Protein AF-A0A016X2G6-F1 (afdb_monomer_lite)

pLDDT: mean 73.59, std 18.91, range [35.34, 98.0]

Structure (mmCIF, N/CA/C/O backbone):
data_AF-A0A016X2G6-F1
#
_entry.id   AF-A0A016X2G6-F1
#
loop_
_atom_site.group_PDB
_atom_site.id
_atom_site.type_symbol
_atom_site.label_atom_id
_atom_site.label_alt_id
_atom_site.label_comp_id
_atom_site.label_asym_id
_atom_site.label_entity_id
_atom_site.label_seq_id
_atom_site.pdbx_PDB_ins_code
_atom_site.Cartn_x
_atom_site.Cartn_y
_atom_site.Cartn_z
_atom_site.occupancy
_atom_site.B_iso_or_equiv
_atom_site.auth_seq_id
_atom_site.auth_comp_id
_atom_site.auth_asym_id
_atom_site.auth_atom_id
_atom_site.pdbx_PDB_model_num
ATOM 1 N N . MET A 1 1 ? 59.611 -23.840 32.048 1.00 39.50 1 MET A N 1
ATOM 2 C CA . MET A 1 1 ? 58.501 -23.460 31.150 1.00 39.50 1 MET A CA 1
ATOM 3 C C . MET A 1 1 ? 57.267 -24.245 31.576 1.00 39.50 1 MET A C 1
ATOM 5 O O . MET A 1 1 ? 57.268 -25.447 31.346 1.00 39.50 1 MET A O 1
ATOM 9 N N . PRO A 1 2 ? 56.287 -23.649 32.279 1.00 44.50 2 PRO A N 1
ATOM 10 C CA . PRO A 1 2 ? 55.074 -24.360 32.654 1.00 44.50 2 PRO A CA 1
ATOM 11 C C . PRO A 1 2 ? 53.995 -24.217 31.573 1.00 44.50 2 PRO A C 1
ATOM 13 O O . PRO A 1 2 ? 53.819 -23.167 30.957 1.00 44.50 2 PRO A O 1
ATOM 16 N N . THR A 1 3 ? 53.320 -25.332 31.345 1.00 51.03 3 THR A N 1
ATOM 17 C CA . THR A 1 3 ? 52.323 -25.631 30.321 1.00 51.03 3 THR A CA 1
ATOM 18 C C . THR A 1 3 ? 51.038 -24.819 30.532 1.00 51.03 3 THR A C 1
ATOM 20 O O . THR A 1 3 ? 50.518 -24.759 31.644 1.00 51.03 3 THR A O 1
ATOM 23 N N . MET A 1 4 ? 50.514 -24.191 29.472 1.00 48.69 4 MET A N 1
ATOM 24 C CA . MET A 1 4 ? 49.258 -23.427 29.507 1.00 48.69 4 MET A CA 1
ATOM 25 C C . MET A 1 4 ? 48.053 -24.355 29.703 1.00 48.69 4 MET A C 1
ATOM 27 O O . MET A 1 4 ? 47.483 -24.867 28.744 1.00 48.69 4 MET A O 1
ATOM 31 N N . SER A 1 5 ? 47.640 -24.555 30.950 1.00 52.81 5 SER A N 1
ATOM 32 C CA . SER A 1 5 ? 46.427 -25.292 31.307 1.00 52.81 5 SER A CA 1
ATOM 33 C C . SER A 1 5 ? 45.430 -24.382 32.027 1.00 52.81 5 SER A C 1
ATOM 35 O O . SER A 1 5 ? 45.213 -24.562 33.220 1.00 52.81 5 SER A O 1
ATOM 37 N N . SER A 1 6 ? 44.844 -23.380 31.357 1.00 52.59 6 SER A N 1
ATOM 38 C CA . SER A 1 6 ? 43.763 -22.575 31.973 1.00 52.59 6 SER A CA 1
ATOM 39 C C . SER A 1 6 ? 43.135 -21.507 31.063 1.00 52.59 6 SER A C 1
ATOM 41 O O . SER A 1 6 ? 42.978 -20.366 31.480 1.00 52.59 6 SER A O 1
ATOM 43 N N . ILE A 1 7 ? 42.701 -21.826 29.837 1.00 55.97 7 ILE A N 1
ATOM 44 C CA . ILE A 1 7 ? 41.837 -20.889 29.081 1.00 55.97 7 ILE A CA 1
ATOM 45 C C . ILE A 1 7 ? 40.689 -21.630 28.397 1.00 55.97 7 ILE A C 1
ATOM 47 O O . ILE A 1 7 ? 40.568 -21.630 27.184 1.00 55.97 7 ILE A O 1
ATOM 51 N N . LEU A 1 8 ? 39.826 -22.269 29.184 1.00 54.19 8 LEU A N 1
ATOM 52 C CA . LEU A 1 8 ? 38.470 -22.628 28.751 1.00 54.19 8 LEU A CA 1
ATOM 53 C C . LEU A 1 8 ? 37.511 -22.530 29.948 1.00 54.19 8 LEU A C 1
ATOM 55 O O . LEU A 1 8 ? 36.797 -23.468 30.290 1.00 54.19 8 LEU A O 1
ATOM 59 N N . LYS A 1 9 ? 37.462 -21.364 30.605 1.00 51.44 9 LYS A N 1
ATOM 60 C CA . LYS A 1 9 ? 36.235 -20.987 31.317 1.00 51.44 9 LYS A CA 1
ATOM 61 C C . LYS A 1 9 ? 35.237 -20.543 30.255 1.00 51.44 9 LYS A C 1
ATOM 63 O O . LYS A 1 9 ? 35.165 -19.371 29.906 1.00 51.44 9 LYS A O 1
ATOM 68 N N . SER A 1 10 ? 34.509 -21.515 29.709 1.00 54.94 10 SER A N 1
ATOM 69 C CA . SER A 1 10 ? 33.263 -21.268 28.994 1.00 54.94 10 SER A CA 1
ATOM 70 C C . SER A 1 10 ? 32.314 -20.585 29.978 1.00 54.94 10 SER A C 1
ATOM 72 O O . SER A 1 10 ? 31.681 -21.231 30.814 1.00 54.94 10 SER A O 1
ATOM 74 N N . VAL A 1 11 ? 32.297 -19.253 29.956 1.00 64.50 11 VAL A N 1
ATOM 75 C CA . VAL A 1 11 ? 31.310 -18.456 30.679 1.00 64.50 11 VAL A CA 1
ATOM 76 C C . VAL A 1 11 ? 29.997 -18.661 29.937 1.00 64.50 11 VAL A C 1
ATOM 78 O O . VAL A 1 11 ? 29.702 -17.995 28.949 1.00 64.50 11 VAL A O 1
ATOM 81 N N . ARG A 1 12 ? 29.235 -19.662 30.377 1.00 60.31 12 ARG A N 1
ATOM 82 C CA . ARG A 1 12 ? 27.874 -19.904 29.910 1.00 60.31 12 ARG A CA 1
ATOM 83 C C . ARG A 1 12 ? 27.009 -18.758 30.434 1.00 60.31 12 ARG A C 1
ATOM 85 O O . ARG A 1 12 ? 26.564 -18.787 31.576 1.00 60.31 12 ARG A O 1
ATOM 92 N N . VAL A 1 13 ? 26.814 -17.731 29.610 1.00 66.56 13 VAL A N 1
ATOM 93 C CA . VAL A 1 13 ? 25.843 -16.664 29.871 1.00 66.56 13 VAL A CA 1
ATOM 94 C C . VAL A 1 13 ? 24.458 -17.297 29.789 1.00 66.56 13 VAL A C 1
ATOM 96 O O . VAL A 1 13 ? 23.959 -17.590 28.706 1.00 66.56 13 VAL A O 1
ATOM 99 N N . HIS A 1 14 ? 23.863 -17.586 30.942 1.00 54.88 14 HIS A N 1
ATOM 100 C CA . HIS A 1 14 ? 22.490 -18.062 31.011 1.00 54.88 14 HIS A CA 1
ATOM 101 C C . HIS A 1 14 ? 21.576 -16.837 30.916 1.00 54.88 14 HIS A C 1
ATOM 103 O O . HIS A 1 14 ? 21.431 -16.093 31.884 1.00 54.88 14 HIS A O 1
ATOM 109 N N . MET A 1 15 ? 21.009 -16.580 29.734 1.00 57.00 15 MET A N 1
ATOM 110 C CA . MET A 1 15 ? 19.982 -15.549 29.583 1.00 57.00 15 MET A CA 1
ATOM 111 C C . MET A 1 15 ? 18.734 -16.010 30.333 1.00 57.00 15 MET A C 1
ATOM 113 O O . MET A 1 15 ? 18.070 -16.963 29.928 1.00 57.00 15 MET A O 1
ATOM 117 N N . HIS A 1 16 ? 18.438 -15.358 31.453 1.00 61.19 16 HIS A N 1
ATOM 118 C CA . HIS A 1 16 ? 17.186 -15.561 32.163 1.00 61.19 16 HIS A CA 1
ATOM 119 C C . HIS A 1 16 ? 16.091 -14.834 31.378 1.00 61.19 16 HIS A C 1
ATOM 121 O O . HIS A 1 16 ? 15.883 -13.636 31.551 1.00 61.19 16 HIS A O 1
ATOM 127 N N . PHE A 1 17 ? 15.429 -15.542 30.462 1.00 60.84 17 PHE A N 1
ATOM 128 C CA . PHE A 1 17 ? 14.211 -15.025 29.851 1.00 60.84 17 PHE A CA 1
ATOM 129 C C . PHE A 1 17 ? 13.115 -15.033 30.925 1.00 60.84 17 PHE A C 1
ATOM 131 O O . PHE A 1 17 ? 12.890 -16.081 31.537 1.00 60.84 17 PHE A O 1
ATOM 138 N N . PRO A 1 18 ? 12.483 -13.886 31.231 1.00 67.88 18 PRO A N 1
ATOM 139 C CA . PRO A 1 18 ? 11.323 -13.876 32.106 1.00 67.88 18 PRO A CA 1
ATOM 140 C C . PRO A 1 18 ? 10.231 -14.738 31.470 1.00 67.88 18 PRO A C 1
ATOM 142 O O . PRO A 1 18 ? 10.040 -14.714 30.253 1.00 67.88 18 PRO A O 1
ATOM 145 N N . GLU A 1 19 ? 9.542 -15.518 32.299 1.00 65.25 19 GLU A N 1
ATOM 146 C CA . GLU A 1 19 ? 8.385 -16.300 31.875 1.00 65.25 19 GLU A CA 1
ATOM 147 C C . GLU A 1 19 ? 7.400 -15.371 31.143 1.00 65.25 19 GLU A C 1
ATOM 149 O O . GLU A 1 19 ? 7.209 -14.237 31.602 1.00 65.25 19 GLU A O 1
ATOM 154 N N . PRO A 1 20 ? 6.825 -15.775 29.990 1.00 63.97 20 PRO A N 1
ATOM 155 C CA . PRO A 1 20 ? 5.927 -14.912 29.239 1.00 63.97 20 PRO A CA 1
ATOM 156 C C . PRO A 1 20 ? 4.771 -14.510 30.151 1.00 63.97 20 PRO A C 1
ATOM 158 O O . PRO A 1 20 ? 3.920 -15.324 30.510 1.00 63.97 20 PRO A O 1
ATOM 161 N N . GLN A 1 21 ? 4.781 -13.241 30.562 1.00 62.44 21 GLN A N 1
ATOM 162 C CA . GLN A 1 21 ? 3.698 -12.627 31.312 1.00 62.44 21 GLN A CA 1
ATOM 163 C C . GLN A 1 21 ? 2.427 -12.885 30.508 1.00 62.44 21 GLN A C 1
ATOM 165 O O . GLN A 1 21 ? 2.356 -12.508 29.336 1.00 62.44 21 GLN A O 1
ATOM 170 N N . LYS A 1 22 ? 1.451 -13.580 31.107 1.00 64.50 22 LYS A N 1
ATOM 171 C CA . LYS A 1 22 ? 0.126 -13.764 30.507 1.00 64.50 22 LYS A CA 1
ATOM 172 C C . LYS A 1 22 ? -0.345 -12.374 30.087 1.00 64.50 22 LYS A C 1
ATOM 174 O O . LYS A 1 22 ? -0.502 -11.521 30.959 1.00 64.50 22 LYS A O 1
ATOM 179 N N . GLN A 1 23 ? -0.465 -12.133 28.778 1.00 61.88 23 GLN A N 1
ATOM 180 C CA . GLN A 1 23 ? -0.890 -10.839 28.244 1.00 61.88 23 GLN A CA 1
ATOM 181 C C . GLN A 1 23 ? -2.103 -10.373 29.045 1.00 61.88 23 GLN A C 1
ATOM 183 O O . GLN A 1 23 ? -3.069 -11.126 29.200 1.00 61.88 23 GLN A O 1
ATOM 188 N N . CYS A 1 24 ? -2.028 -9.163 29.605 1.00 62.91 24 CYS A N 1
ATOM 189 C CA . CYS A 1 24 ? -3.169 -8.562 30.280 1.00 62.91 24 CYS A CA 1
ATOM 190 C C . CYS A 1 24 ? -4.370 -8.643 29.334 1.00 62.91 24 CYS A C 1
ATOM 192 O O . CYS A 1 24 ? -4.229 -8.386 28.139 1.00 62.91 24 CYS A O 1
ATOM 194 N N . SER A 1 25 ? -5.548 -8.985 29.855 1.00 62.50 25 SER A N 1
ATOM 195 C CA . SER A 1 25 ? -6.778 -9.164 29.068 1.00 62.50 25 SER A CA 1
ATOM 196 C C . SER A 1 25 ? -7.130 -7.961 28.183 1.00 62.50 25 SER A C 1
ATOM 198 O O . SER A 1 25 ? -7.868 -8.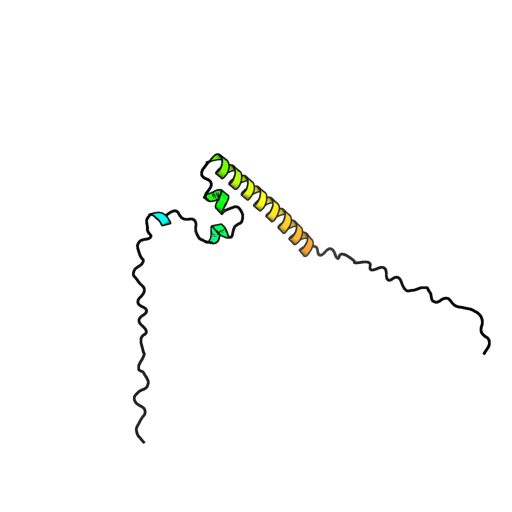108 27.214 1.00 62.50 25 SER A O 1
ATOM 200 N N . CYS A 1 26 ? -6.562 -6.792 28.485 1.00 63.06 26 CYS A N 1
ATOM 201 C CA . CYS A 1 26 ? -6.647 -5.567 27.697 1.00 63.06 26 CYS A CA 1
ATOM 202 C C . CYS A 1 26 ? -5.986 -5.665 26.308 1.00 63.06 26 CYS A C 1
ATOM 204 O O . CYS A 1 26 ? -6.424 -4.969 25.407 1.00 63.06 26 CYS A O 1
ATOM 206 N N . HIS A 1 27 ? -4.979 -6.526 26.125 1.00 64.38 27 HIS A N 1
ATOM 207 C CA . HIS A 1 27 ? -4.170 -6.630 24.900 1.00 64.38 27 HIS A CA 1
ATOM 208 C C . HIS A 1 27 ? -4.576 -7.798 23.981 1.00 64.38 27 HIS A C 1
ATOM 210 O O . HIS A 1 27 ? -3.953 -8.016 22.944 1.00 64.38 27 HIS A O 1
ATOM 216 N N . LEU A 1 28 ? -5.602 -8.576 24.351 1.00 64.88 28 LEU A N 1
ATOM 217 C CA . LEU A 1 28 ? -6.010 -9.782 23.612 1.00 64.88 28 LEU A CA 1
ATOM 218 C C . LEU A 1 28 ? -6.568 -9.490 22.213 1.00 64.88 28 LEU A C 1
ATOM 220 O O . LEU A 1 28 ? -6.507 -10.357 21.347 1.00 64.88 28 LEU A O 1
ATOM 224 N N . ASN A 1 29 ? -7.119 -8.293 22.004 1.00 68.12 29 ASN A N 1
ATOM 225 C CA . ASN A 1 29 ? -7.763 -7.896 20.750 1.00 68.12 29 ASN A CA 1
ATOM 226 C C . ASN A 1 29 ? -7.048 -6.735 20.054 1.00 68.12 29 ASN A C 1
ATOM 228 O O . ASN A 1 29 ? -7.594 -6.174 19.103 1.00 68.12 29 ASN A O 1
ATOM 232 N N . ASP A 1 30 ? -5.859 -6.359 20.528 1.00 76.94 30 ASP A N 1
ATOM 233 C CA . ASP A 1 30 ? -5.138 -5.264 19.902 1.00 76.94 30 ASP A CA 1
ATOM 234 C C . ASP A 1 30 ? -4.641 -5.692 18.521 1.00 76.94 30 ASP A C 1
ATOM 236 O O . ASP A 1 30 ? -4.069 -6.779 18.367 1.00 76.94 30 ASP A O 1
ATOM 240 N N . PRO A 1 31 ? -4.869 -4.859 17.493 1.00 79.94 31 PRO A N 1
ATOM 241 C CA . PRO A 1 31 ? -4.362 -5.150 16.173 1.00 79.94 31 PRO A CA 1
ATOM 242 C C . PRO A 1 31 ? -2.825 -5.188 16.207 1.00 79.94 31 PRO A C 1
ATOM 244 O O . PRO A 1 31 ? -2.190 -4.478 16.994 1.00 79.94 31 PRO A O 1
ATOM 247 N N . PRO A 1 32 ? -2.201 -6.032 15.370 1.00 84.25 32 PRO A N 1
ATOM 248 C CA . PRO A 1 32 ? -0.751 -6.152 15.345 1.00 84.25 32 PRO A CA 1
ATOM 249 C C . PRO A 1 32 ? -0.095 -4.813 14.959 1.00 84.25 32 PRO A C 1
ATOM 251 O O . PRO A 1 32 ? -0.681 -4.039 14.208 1.00 84.25 32 PRO A O 1
ATOM 254 N N . PRO A 1 33 ? 1.139 -4.531 15.410 1.00 82.31 33 PRO A N 1
ATOM 255 C CA . PRO A 1 33 ? 1.738 -3.193 15.329 1.00 82.31 33 PRO A CA 1
ATOM 256 C C . PRO A 1 33 ? 1.853 -2.632 13.901 1.00 82.31 33 PRO A C 1
ATOM 258 O O . PRO A 1 33 ? 1.786 -1.420 13.708 1.00 82.31 33 PRO A O 1
ATOM 261 N N . TRP A 1 34 ? 1.949 -3.502 12.892 1.00 84.69 34 TRP A N 1
ATOM 262 C CA . TRP A 1 34 ? 2.004 -3.113 11.481 1.00 84.69 34 TRP A CA 1
ATOM 263 C C . TRP A 1 34 ? 0.697 -2.496 10.960 1.00 84.69 34 TRP A C 1
ATOM 265 O O . TRP A 1 34 ? 0.699 -1.853 9.912 1.00 84.69 34 TRP A O 1
ATOM 275 N N . THR A 1 35 ? -0.438 -2.630 11.659 1.00 85.62 35 THR A N 1
ATOM 276 C CA . THR A 1 35 ? -1.699 -2.037 11.181 1.00 85.62 35 THR A CA 1
ATOM 277 C C . THR A 1 35 ? -1.647 -0.516 11.122 1.00 85.62 35 THR A C 1
ATOM 279 O O . THR A 1 35 ? -2.351 0.075 10.308 1.00 85.62 35 THR A O 1
ATOM 282 N N . GLY A 1 36 ? -0.799 0.112 11.945 1.00 83.50 36 GLY A N 1
ATOM 283 C CA . GLY A 1 36 ? -0.540 1.551 11.891 1.00 83.50 36 GLY A CA 1
ATOM 284 C C . GLY A 1 36 ? 0.293 1.992 10.685 1.00 83.50 36 GLY A C 1
ATOM 285 O O . GLY A 1 36 ? 0.224 3.155 10.299 1.00 83.50 36 GLY A O 1
ATOM 286 N N . GLU A 1 37 ? 1.047 1.080 10.071 1.00 89.56 37 GLU A N 1
ATOM 287 C CA . GLU A 1 37 ? 1.883 1.365 8.898 1.00 89.56 37 GLU A CA 1
ATOM 288 C C . GLU A 1 37 ? 1.040 1.450 7.621 1.00 89.56 37 GLU A C 1
ATOM 290 O O . GLU A 1 37 ? 1.371 2.184 6.689 1.00 89.56 37 GLU A O 1
ATOM 295 N N . ILE A 1 38 ? -0.088 0.734 7.588 1.00 89.88 38 ILE A N 1
ATOM 296 C CA . ILE A 1 38 ? -1.013 0.754 6.459 1.00 89.88 38 ILE A CA 1
ATOM 297 C C . ILE A 1 38 ? -2.004 1.901 6.647 1.00 89.88 38 ILE A C 1
ATOM 299 O O . ILE A 1 38 ? -2.936 1.838 7.453 1.00 89.88 38 ILE A O 1
ATOM 303 N N . HIS A 1 39 ? -1.812 2.959 5.860 1.00 91.00 39 HIS A N 1
ATOM 304 C CA . HIS A 1 39 ? -2.672 4.136 5.890 1.00 91.00 39 HIS A CA 1
ATOM 305 C C . HIS A 1 39 ? -4.146 3.752 5.672 1.00 91.00 39 HIS A C 1
ATOM 307 O O . HIS A 1 39 ? -4.486 3.094 4.693 1.00 91.00 39 HIS A O 1
ATOM 313 N N . GLY A 1 40 ? -5.019 4.154 6.598 1.00 85.69 40 GLY A N 1
ATOM 314 C CA . GLY A 1 40 ? -6.455 3.846 6.565 1.00 85.69 40 GLY A CA 1
ATOM 315 C C . GLY A 1 40 ? -6.857 2.493 7.175 1.00 85.69 40 GLY A C 1
ATOM 316 O O . GLY A 1 40 ? -8.011 2.338 7.577 1.00 85.69 40 GLY A O 1
ATOM 317 N N . LEU A 1 41 ? -5.932 1.539 7.358 1.00 90.44 41 LEU A N 1
ATOM 318 C CA . LEU A 1 41 ? -6.262 0.223 7.924 1.00 90.44 41 LEU A CA 1
ATOM 319 C C . LEU A 1 41 ? -6.660 0.309 9.401 1.00 90.44 41 LEU A C 1
ATOM 321 O O . LEU A 1 41 ? -7.645 -0.306 9.806 1.00 90.44 41 LEU A O 1
ATOM 325 N N . SER A 1 42 ? -5.960 1.118 10.199 1.00 87.88 42 SER A N 1
ATOM 326 C CA . SER A 1 42 ? -6.344 1.359 11.596 1.00 87.88 42 SER A CA 1
ATOM 327 C C . SER A 1 42 ? -7.765 1.911 11.716 1.00 87.88 42 SER A C 1
ATOM 329 O O . SER A 1 42 ? -8.510 1.493 12.596 1.00 87.88 42 SER A O 1
ATOM 331 N N . GLN A 1 43 ? -8.182 2.795 10.803 1.00 88.94 43 GLN A N 1
ATOM 332 C CA . GLN A 1 43 ? -9.542 3.344 10.791 1.00 88.94 43 GLN A CA 1
ATOM 333 C C . GLN A 1 43 ? -10.568 2.278 10.382 1.00 88.94 43 GLN A C 1
ATOM 335 O O . GLN A 1 43 ? -11.629 2.187 10.997 1.00 88.94 43 GLN A O 1
ATOM 340 N N . ALA A 1 44 ? -10.238 1.404 9.428 1.00 89.69 44 ALA A N 1
ATOM 341 C CA . ALA A 1 44 ? -11.082 0.269 9.051 1.00 89.69 44 ALA A CA 1
ATOM 342 C C . ALA A 1 44 ? -11.224 -0.791 10.163 1.00 89.69 44 ALA A C 1
ATOM 344 O O . ALA A 1 44 ? -12.247 -1.472 10.247 1.00 89.69 44 ALA A O 1
ATOM 345 N N . LEU A 1 45 ? -10.218 -0.953 11.025 1.00 87.81 45 LEU A N 1
ATOM 346 C CA . LEU A 1 45 ? -10.241 -1.939 12.109 1.00 87.81 45 LEU A CA 1
ATOM 347 C C . LEU A 1 45 ? -10.892 -1.402 13.388 1.00 87.81 45 LEU A C 1
ATOM 349 O O . LEU A 1 45 ? -11.704 -2.112 13.984 1.00 87.81 45 LEU A O 1
ATOM 353 N N . LEU A 1 46 ? -10.572 -0.163 13.771 1.00 87.44 46 LEU A N 1
ATOM 354 C CA . LEU A 1 46 ? -10.941 0.444 15.057 1.00 87.44 46 LEU A CA 1
ATOM 355 C C . LEU A 1 46 ? -12.218 1.300 15.003 1.00 87.44 46 LEU A C 1
ATOM 357 O O . LEU A 1 46 ? -12.614 1.865 16.017 1.00 87.44 46 LEU A O 1
ATOM 361 N N . SER A 1 47 ? -12.873 1.419 13.843 1.00 89.56 47 SER A N 1
ATOM 362 C CA . SER A 1 47 ? -14.156 2.128 13.742 1.00 89.56 47 SER A CA 1
ATOM 363 C C . SER A 1 47 ? -15.223 1.503 14.644 1.00 89.56 47 SER A C 1
ATOM 365 O O . SER A 1 47 ? -15.518 0.314 14.530 1.00 89.56 47 SER A O 1
ATOM 367 N N . GLU A 1 48 ? -15.853 2.327 15.482 1.00 87.88 48 GLU A N 1
ATOM 368 C CA . GLU A 1 48 ? -16.852 1.886 16.466 1.00 87.88 48 GLU A CA 1
ATOM 369 C C . GLU A 1 48 ? -18.180 1.461 15.829 1.00 87.88 48 GLU A C 1
A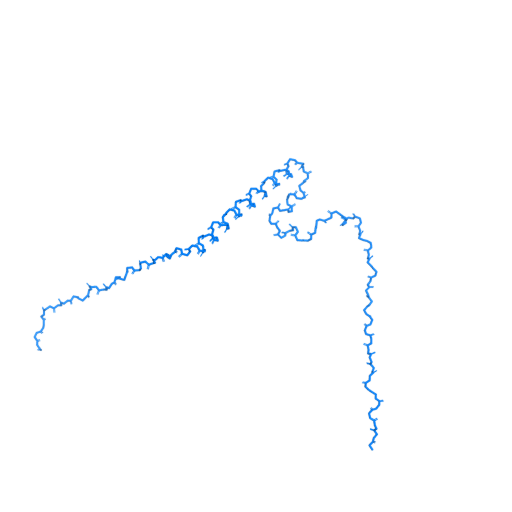TOM 371 O O . GLU A 1 48 ? -18.834 0.526 16.289 1.00 87.88 48 GLU A O 1
ATOM 376 N N . THR A 1 49 ? -18.591 2.138 14.752 1.00 93.44 49 THR A N 1
ATOM 377 C CA . THR A 1 49 ? -19.874 1.869 14.094 1.00 93.44 49 THR A CA 1
ATOM 378 C C . THR A 1 49 ? -19.699 0.966 12.869 1.00 93.44 49 THR A C 1
ATOM 380 O O . THR A 1 49 ? -18.757 1.144 12.088 1.00 93.44 49 THR A O 1
ATOM 383 N N . PRO A 1 50 ? -20.628 0.020 12.628 1.00 90.81 50 PRO A N 1
ATOM 384 C CA . PRO A 1 50 ? -20.528 -0.909 11.501 1.00 90.81 50 PRO A CA 1
ATOM 385 C C . PRO A 1 50 ? -20.601 -0.194 10.146 1.00 90.81 50 PRO A C 1
ATOM 387 O O . PRO A 1 50 ? -19.967 -0.626 9.187 1.00 90.81 50 PRO A O 1
ATOM 390 N N . ILE A 1 51 ? -21.325 0.927 10.075 1.00 94.06 51 ILE A N 1
ATOM 391 C CA . ILE A 1 51 ? -21.437 1.756 8.869 1.00 94.06 51 ILE A CA 1
ATOM 392 C C . ILE A 1 51 ? -20.087 2.400 8.543 1.00 94.06 51 ILE A C 1
ATOM 394 O O . ILE A 1 51 ? -19.620 2.307 7.410 1.00 94.06 51 ILE A O 1
ATOM 398 N N . MET A 1 52 ? -19.433 3.010 9.535 1.00 91.50 52 MET A N 1
ATOM 399 C CA . MET A 1 52 ? -18.125 3.637 9.341 1.00 91.50 52 MET A CA 1
ATOM 400 C C . MET A 1 52 ? -17.062 2.595 8.994 1.00 91.50 52 MET A C 1
ATOM 402 O O . MET A 1 52 ? -16.245 2.812 8.104 1.00 91.50 52 MET A O 1
ATOM 406 N N . LYS A 1 53 ? -17.136 1.417 9.617 1.00 93.25 53 LYS A N 1
ATOM 407 C CA . LYS A 1 53 ? -16.286 0.277 9.282 1.00 93.25 53 LYS A CA 1
ATOM 408 C C . LYS A 1 53 ? -16.453 -0.145 7.819 1.00 93.25 53 LYS A C 1
ATOM 410 O O . LYS A 1 53 ? -15.462 -0.242 7.102 1.00 93.25 53 LYS A O 1
ATOM 415 N N . ALA A 1 54 ? -17.688 -0.339 7.356 1.00 94.19 54 ALA A N 1
ATOM 416 C CA . ALA A 1 54 ? -17.974 -0.689 5.964 1.00 94.19 54 ALA A CA 1
ATOM 417 C C . ALA A 1 54 ? -17.497 0.391 4.977 1.00 94.19 54 ALA A C 1
ATOM 419 O O . ALA A 1 54 ? -16.923 0.061 3.941 1.00 94.19 54 ALA A O 1
ATOM 420 N N . PHE A 1 55 ? -17.675 1.670 5.320 1.00 95.38 55 PHE A N 1
ATOM 421 C CA . PHE A 1 55 ? -17.169 2.793 4.533 1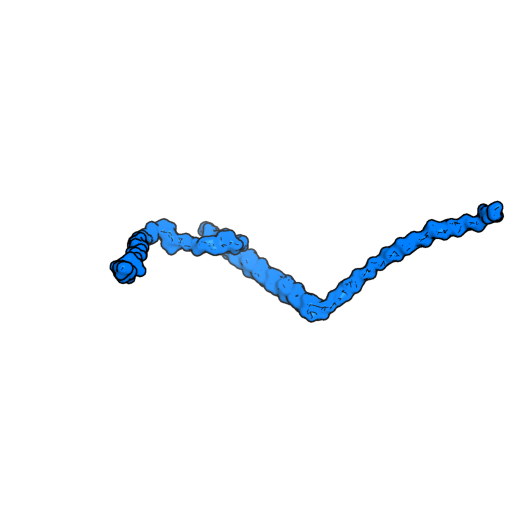.00 95.38 55 PHE A CA 1
ATOM 422 C C . PHE A 1 55 ? -15.646 2.732 4.365 1.00 95.38 55 PHE A C 1
ATOM 424 O O . PHE A 1 55 ? -15.155 2.775 3.238 1.00 95.38 55 PHE A O 1
ATOM 431 N N . TRP A 1 56 ? -14.893 2.561 5.454 1.00 93.62 56 TRP A N 1
ATOM 432 C CA . TRP A 1 56 ? -13.433 2.471 5.382 1.00 93.62 56 TRP A CA 1
ATOM 433 C C . TRP A 1 56 ? -12.956 1.250 4.598 1.00 93.62 56 TRP A C 1
ATOM 435 O O . TRP A 1 56 ? -12.016 1.362 3.815 1.00 93.62 56 TRP A O 1
ATOM 445 N N . TRP A 1 57 ? -13.629 0.106 4.730 1.00 94.62 57 TRP A N 1
ATOM 446 C CA . TRP A 1 57 ? -13.325 -1.069 3.909 1.00 94.62 57 TRP A CA 1
ATOM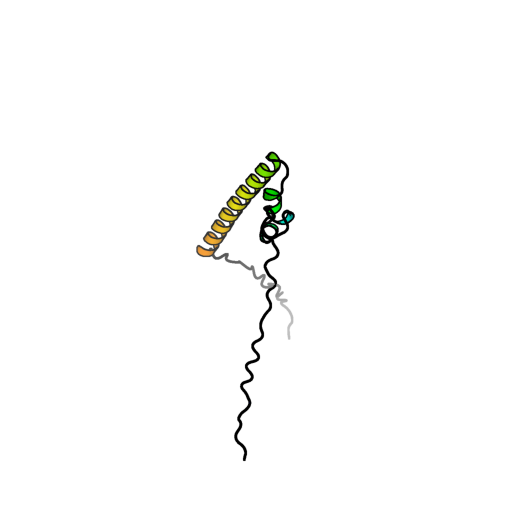 447 C C . TRP A 1 57 ? -13.569 -0.826 2.418 1.00 94.62 57 TRP A C 1
ATOM 449 O O . TRP A 1 57 ? -12.743 -1.223 1.598 1.00 94.62 57 TRP A O 1
ATOM 459 N N . LEU A 1 58 ? -14.648 -0.128 2.058 1.00 96.19 58 LEU A N 1
ATOM 460 C CA . LEU A 1 58 ? -14.910 0.261 0.673 1.00 96.19 58 LEU A CA 1
ATOM 461 C C . LEU A 1 58 ? -13.797 1.167 0.136 1.00 96.19 58 LEU A C 1
ATOM 463 O O . LEU A 1 58 ? -13.268 0.907 -0.944 1.00 96.19 58 LEU A O 1
ATOM 467 N N . VAL A 1 59 ? -13.401 2.188 0.903 1.00 95.88 59 VAL A N 1
ATOM 468 C CA . VAL A 1 59 ? -12.300 3.092 0.534 1.00 95.88 59 VAL A CA 1
ATOM 469 C C . VAL A 1 59 ? -11.000 2.312 0.330 1.00 95.88 59 VAL A C 1
ATOM 471 O O . VAL A 1 59 ? -10.335 2.498 -0.687 1.00 95.88 59 VAL A O 1
ATOM 474 N N . MET A 1 60 ? -10.667 1.385 1.235 1.00 94.56 60 MET A N 1
ATOM 475 C CA . MET A 1 60 ? -9.474 0.541 1.113 1.00 94.56 60 MET A CA 1
ATOM 476 C C . MET A 1 60 ? -9.476 -0.278 -0.180 1.00 94.56 60 MET A C 1
ATOM 478 O O . MET A 1 60 ? -8.474 -0.293 -0.893 1.00 94.56 60 MET A O 1
ATOM 482 N N . VAL A 1 61 ? -10.598 -0.920 -0.518 1.00 96.06 61 VAL A N 1
ATOM 483 C CA . VAL A 1 61 ? -10.721 -1.716 -1.749 1.00 96.06 61 VAL A CA 1
ATOM 484 C C . VAL A 1 61 ? -10.519 -0.845 -2.989 1.00 96.06 61 VAL A C 1
ATOM 486 O O . VAL A 1 61 ? -9.748 -1.215 -3.873 1.00 96.06 61 VAL A O 1
ATOM 489 N N . VAL A 1 62 ? -11.152 0.328 -3.047 1.00 97.19 62 VAL A N 1
ATOM 490 C CA . VAL A 1 62 ? -11.006 1.251 -4.183 1.00 97.19 62 VAL A CA 1
ATOM 491 C C . VAL A 1 62 ? -9.556 1.713 -4.331 1.00 97.19 62 VAL A C 1
ATOM 493 O O . VAL A 1 62 ? -9.009 1.657 -5.430 1.00 97.19 62 VAL A O 1
ATOM 496 N N . CYS A 1 63 ? -8.901 2.106 -3.237 1.00 96.44 63 CYS A N 1
ATOM 497 C CA . CYS A 1 63 ? -7.504 2.539 -3.258 1.00 96.44 63 CYS A CA 1
ATOM 498 C C . CYS A 1 63 ? -6.553 1.430 -3.725 1.00 96.44 63 CYS A C 1
ATOM 500 O O . CYS A 1 63 ? -5.671 1.693 -4.541 1.00 96.44 63 CYS A O 1
ATOM 502 N N . ILE A 1 64 ? -6.748 0.189 -3.264 1.00 96.25 64 ILE A N 1
ATOM 503 C CA . ILE A 1 64 ? -5.942 -0.963 -3.693 1.00 96.25 64 ILE A CA 1
ATOM 504 C C . ILE A 1 64 ? -6.133 -1.224 -5.189 1.00 96.25 64 ILE A C 1
ATOM 506 O O . ILE A 1 64 ? -5.149 -1.424 -5.902 1.00 96.25 64 ILE A O 1
ATOM 510 N N . MET A 1 65 ? -7.372 -1.179 -5.685 1.00 97.94 65 MET A N 1
ATOM 511 C CA . MET A 1 65 ? -7.662 -1.374 -7.107 1.00 97.94 65 MET A CA 1
ATOM 512 C C . MET A 1 65 ? -7.022 -0.280 -7.967 1.00 97.94 65 MET A C 1
ATOM 514 O O . MET A 1 65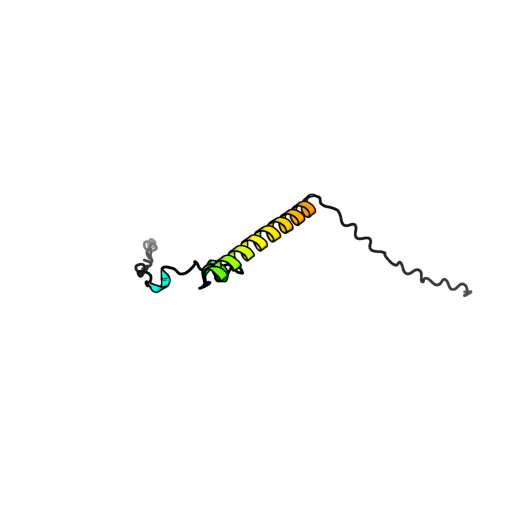 ? -6.291 -0.591 -8.905 1.00 97.94 65 MET A O 1
ATOM 518 N N . CYS A 1 66 ? -7.226 0.994 -7.620 1.00 97.50 66 CYS A N 1
ATOM 519 C CA . CYS A 1 66 ? -6.631 2.123 -8.337 1.00 97.50 66 CYS A CA 1
ATOM 520 C C . CYS A 1 66 ? -5.098 2.085 -8.306 1.00 97.50 66 CYS A C 1
ATOM 522 O O . CYS A 1 66 ? -4.456 2.301 -9.336 1.00 97.50 66 CYS A O 1
ATOM 524 N N . GLY A 1 67 ? -4.510 1.776 -7.146 1.00 96.75 67 GLY A N 1
ATOM 525 C CA . GLY A 1 67 ? -3.067 1.616 -6.987 1.00 96.75 67 GLY A CA 1
ATOM 526 C C . GLY A 1 67 ? -2.530 0.498 -7.873 1.00 96.75 67 GLY A C 1
ATOM 527 O O . GLY A 1 67 ? -1.614 0.725 -8.652 1.00 96.75 67 GLY A O 1
ATOM 528 N N . THR A 1 68 ? -3.170 -0.67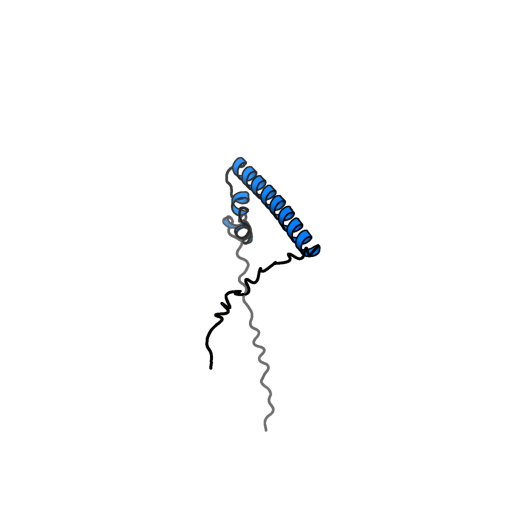2 -7.848 1.00 97.44 68 THR A N 1
ATOM 529 C CA . THR A 1 68 ? -2.779 -1.830 -8.666 1.00 97.44 68 THR A CA 1
ATOM 530 C C . THR A 1 68 ? -2.855 -1.523 -10.160 1.00 97.44 68 THR A C 1
ATOM 532 O O . THR A 1 68 ? -1.907 -1.811 -10.890 1.00 97.44 68 THR A O 1
ATOM 535 N N . VAL A 1 69 ? -3.948 -0.908 -10.625 1.00 98.00 69 VAL A N 1
ATOM 536 C CA . VAL A 1 69 ? -4.099 -0.505 -12.032 1.00 98.00 69 VAL A CA 1
ATOM 537 C C . VAL A 1 69 ? -2.998 0.476 -12.425 1.00 98.00 69 VAL A C 1
ATOM 539 O O . VAL A 1 69 ? -2.305 0.243 -13.410 1.00 98.00 69 VAL A O 1
ATOM 542 N N . THR A 1 70 ? -2.782 1.529 -11.636 1.00 97.19 70 THR A N 1
ATOM 543 C CA . THR A 1 70 ? -1.771 2.555 -11.941 1.00 97.19 70 THR A CA 1
ATOM 544 C C . THR A 1 70 ? -0.365 1.965 -11.955 1.00 97.19 70 THR A C 1
ATOM 546 O O . THR A 1 70 ? 0.389 2.196 -12.894 1.00 97.19 70 THR A O 1
ATOM 549 N N . THR A 1 71 ? -0.017 1.147 -10.960 1.00 97.25 71 THR A N 1
ATOM 550 C CA . THR A 1 71 ? 1.271 0.450 -10.912 1.00 97.25 71 THR A CA 1
ATOM 551 C C . THR A 1 71 ? 1.449 -0.469 -12.115 1.00 97.25 71 THR A C 1
ATOM 553 O O . THR A 1 71 ? 2.520 -0.475 -12.711 1.00 97.25 71 THR A O 1
ATOM 556 N N . THR A 1 72 ? 0.406 -1.197 -12.519 1.00 96.50 72 THR A N 1
ATOM 557 C CA . THR A 1 72 ? 0.461 -2.066 -13.704 1.00 96.50 72 THR A CA 1
ATOM 558 C C . THR A 1 72 ? 0.696 -1.254 -14.973 1.00 96.50 72 THR A C 1
ATOM 560 O O . THR A 1 72 ? 1.555 -1.619 -15.766 1.00 96.50 72 THR A O 1
ATOM 563 N N . LEU A 1 73 ? -0.008 -0.132 -15.148 1.00 95.12 73 LEU A N 1
ATOM 564 C CA . LEU A 1 73 ? 0.182 0.755 -16.298 1.00 95.12 73 LEU A CA 1
ATOM 565 C C . LEU A 1 73 ? 1.606 1.314 -16.355 1.00 95.12 73 LEU A C 1
ATOM 567 O O . LEU A 1 73 ? 2.220 1.285 -17.415 1.00 95.12 73 LEU A O 1
ATOM 571 N N . VAL A 1 74 ? 2.158 1.742 -15.218 1.00 95.69 74 VAL A N 1
ATOM 572 C CA . VAL A 1 74 ? 3.544 2.232 -15.135 1.00 95.69 74 VAL A CA 1
ATOM 573 C C . VAL A 1 74 ? 4.550 1.122 -15.440 1.00 95.69 74 VAL A C 1
ATOM 575 O O . VAL A 1 74 ? 5.552 1.373 -16.101 1.00 95.69 74 VAL A O 1
ATOM 578 N N . ILE A 1 75 ? 4.301 -0.109 -14.985 1.00 95.06 75 ILE A N 1
ATOM 579 C CA . ILE A 1 75 ? 5.158 -1.257 -15.311 1.00 95.06 75 ILE A CA 1
ATOM 580 C C . ILE A 1 75 ? 5.108 -1.554 -16.811 1.00 95.06 75 ILE A C 1
ATOM 582 O O . ILE A 1 75 ? 6.156 -1.783 -17.406 1.00 95.06 75 ILE A O 1
ATOM 586 N N . LEU A 1 76 ? 3.921 -1.543 -17.422 1.00 91.81 76 LEU A N 1
ATOM 587 C CA . LEU A 1 76 ? 3.775 -1.744 -18.864 1.00 91.81 76 LEU A CA 1
ATOM 588 C C . LEU A 1 76 ? 4.508 -0.652 -19.643 1.00 91.81 76 LEU A C 1
ATOM 590 O O . LEU A 1 76 ? 5.308 -0.971 -20.511 1.00 91.81 76 LEU A O 1
ATOM 594 N N . GLU A 1 77 ? 4.332 0.613 -19.261 1.00 90.75 77 GLU A N 1
ATOM 595 C CA . GLU A 1 77 ? 5.063 1.731 -19.857 1.00 90.75 77 GLU A CA 1
ATOM 596 C C . GLU A 1 77 ? 6.582 1.572 -19.694 1.00 90.75 77 GLU A C 1
ATOM 598 O O . GLU A 1 77 ? 7.334 1.785 -20.641 1.00 90.75 77 GLU A O 1
ATOM 603 N N . TYR A 1 78 ? 7.053 1.134 -18.526 1.00 89.50 78 TYR A N 1
ATOM 604 C CA . TYR A 1 78 ? 8.471 0.869 -18.293 1.00 89.50 78 TYR A CA 1
ATOM 605 C C . TYR A 1 78 ? 9.017 -0.261 -19.181 1.00 89.50 78 TYR A C 1
ATOM 607 O O . TYR A 1 78 ? 10.122 -0.141 -19.711 1.00 89.50 78 TYR A O 1
ATOM 615 N N . VAL A 1 79 ? 8.257 -1.348 -19.350 1.00 91.06 79 VAL A N 1
ATOM 616 C CA . VAL A 1 79 ? 8.649 -2.513 -20.161 1.00 91.06 79 VAL A CA 1
ATOM 617 C C . VAL A 1 79 ? 8.614 -2.200 -21.654 1.00 91.06 79 VAL A C 1
ATOM 619 O O . VAL A 1 79 ? 9.536 -2.587 -22.371 1.00 91.06 79 VAL A O 1
ATOM 622 N N . ASP A 1 80 ? 7.594 -1.477 -22.115 1.00 89.25 80 ASP A N 1
ATOM 623 C CA . ASP A 1 80 ? 7.453 -1.070 -23.516 1.00 89.25 80 ASP A CA 1
ATOM 624 C C . ASP A 1 80 ? 8.544 -0.071 -23.934 1.00 89.25 80 ASP A C 1
ATOM 626 O O . ASP A 1 80 ? 8.817 0.098 -25.123 1.00 89.25 80 ASP A O 1
ATOM 630 N N . GLY A 1 81 ? 9.194 0.578 -22.960 1.00 70.06 81 GLY A N 1
ATOM 631 C CA . GLY A 1 81 ? 10.338 1.458 -23.169 1.00 70.06 81 GLY A CA 1
ATOM 632 C C . GLY A 1 81 ? 10.110 2.549 -24.222 1.00 70.06 81 GLY A C 1
ATOM 633 O O . GLY A 1 81 ? 11.024 2.781 -25.028 1.00 70.06 81 GLY A O 1
ATOM 634 N N . PRO A 1 82 ? 8.941 3.231 -24.266 1.00 69.12 82 PRO A N 1
ATOM 635 C CA . PRO A 1 82 ? 8.738 4.333 -25.185 1.00 69.12 82 PRO A CA 1
ATOM 636 C C . PRO A 1 82 ? 9.810 5.379 -24.887 1.00 69.12 82 PRO A C 1
ATOM 638 O O . PRO A 1 82 ? 9.865 5.993 -23.821 1.00 69.12 82 PRO A O 1
ATOM 641 N N . THR A 1 83 ? 10.738 5.540 -25.826 1.00 61.06 83 THR A N 1
ATOM 642 C CA . THR A 1 83 ? 11.861 6.446 -25.633 1.00 61.06 83 THR A CA 1
ATOM 643 C C . THR A 1 83 ? 11.330 7.859 -25.817 1.00 61.06 83 THR A C 1
ATOM 645 O O . THR A 1 83 ? 11.155 8.322 -26.946 1.00 61.06 83 THR A O 1
ATOM 648 N N . ALA A 1 84 ? 11.041 8.547 -24.711 1.00 62.59 84 ALA A N 1
ATOM 649 C CA . ALA A 1 84 ? 10.723 9.966 -24.730 1.00 62.59 84 ALA A CA 1
ATOM 650 C C . ALA A 1 84 ? 11.935 10.715 -25.304 1.00 62.59 84 ALA A C 1
ATOM 652 O O . ALA A 1 84 ? 12.922 10.983 -24.617 1.00 62.59 84 ALA A O 1
ATOM 653 N N . THR A 1 85 ? 11.894 11.005 -26.604 1.00 62.69 85 THR A N 1
ATOM 654 C CA . THR A 1 85 ? 12.953 11.757 -27.273 1.00 62.69 85 THR A CA 1
ATOM 655 C C . THR A 1 85 ? 12.835 13.205 -26.817 1.00 62.69 85 THR A C 1
ATOM 657 O O . THR A 1 85 ? 12.004 13.963 -27.310 1.00 62.69 85 THR A O 1
ATOM 660 N N . SER A 1 86 ? 13.649 13.587 -25.833 1.00 53.75 86 SER A N 1
ATOM 661 C CA . SER A 1 86 ? 13.750 14.970 -25.369 1.00 53.75 86 SER A CA 1
ATOM 662 C C . SER A 1 86 ? 14.421 15.818 -26.452 1.00 53.75 86 SER A C 1
ATOM 664 O O . SER A 1 86 ? 15.648 15.862 -26.568 1.00 53.75 86 SER A O 1
ATOM 666 N N . THR A 1 87 ? 13.625 16.485 -27.292 1.00 59.03 87 THR A N 1
ATOM 667 C CA . THR A 1 87 ? 14.136 17.454 -28.267 1.00 59.03 87 THR A CA 1
ATOM 668 C C . THR A 1 87 ? 14.521 18.738 -27.538 1.00 59.03 87 THR A C 1
ATOM 670 O O . THR A 1 87 ? 13.718 19.656 -27.381 1.00 59.03 87 THR A O 1
ATOM 673 N N . THR A 1 88 ? 15.767 18.826 -27.074 1.00 57.41 88 THR A N 1
ATOM 674 C CA . THR A 1 88 ? 16.329 20.109 -26.638 1.00 57.41 88 THR A CA 1
ATOM 675 C C . THR A 1 88 ? 16.647 20.942 -27.876 1.00 57.41 88 THR A C 1
ATOM 677 O O . THR A 1 88 ? 17.626 20.680 -28.576 1.00 57.41 88 THR A O 1
ATOM 680 N N . ILE A 1 89 ? 15.838 21.968 -28.148 1.00 58.06 89 ILE A N 1
ATOM 681 C CA . ILE A 1 89 ? 16.177 23.008 -29.124 1.00 58.06 89 ILE A CA 1
ATOM 682 C C . ILE A 1 89 ? 17.391 23.760 -28.571 1.00 58.06 89 ILE A C 1
ATOM 684 O O . ILE A 1 89 ? 17.274 24.605 -27.683 1.00 58.06 89 ILE A O 1
ATOM 688 N N . ARG A 1 90 ? 18.589 23.452 -29.075 1.00 51.47 90 ARG A N 1
ATOM 689 C CA . ARG A 1 90 ? 19.757 24.305 -28.851 1.00 51.47 90 ARG A CA 1
ATOM 690 C C . ARG A 1 90 ? 19.561 25.571 -29.676 1.00 51.47 90 ARG A C 1
ATOM 692 O O . ARG A 1 90 ? 19.792 25.566 -30.880 1.00 51.47 90 ARG A O 1
ATOM 699 N N . LEU A 1 91 ? 19.155 26.659 -29.025 1.00 53.16 91 LEU A N 1
ATOM 700 C CA . LEU A 1 91 ? 19.335 28.010 -29.553 1.00 53.16 91 LEU A CA 1
ATOM 701 C C . LEU A 1 91 ? 20.846 28.259 -29.684 1.00 53.16 91 LEU A C 1
ATOM 703 O O . LEU A 1 91 ? 21.500 28.769 -28.775 1.00 53.16 91 LEU A O 1
ATOM 707 N N . VAL A 1 92 ? 21.430 27.838 -30.807 1.00 51.75 92 VAL A N 1
ATOM 708 C CA . VAL A 1 92 ? 22.746 28.316 -31.230 1.00 51.75 92 VAL A CA 1
ATOM 709 C C . VAL A 1 92 ? 22.596 29.829 -31.360 1.00 51.75 92 VAL A C 1
ATOM 711 O O . VAL A 1 92 ? 21.767 30.291 -32.142 1.00 51.75 92 VAL A O 1
ATOM 714 N N . ARG A 1 93 ? 23.335 30.605 -30.554 1.00 50.88 93 ARG A N 1
ATOM 715 C CA . ARG A 1 93 ? 23.424 32.068 -30.687 1.00 50.88 93 ARG A CA 1
ATOM 716 C C . ARG A 1 93 ? 23.849 32.406 -32.123 1.00 50.88 93 ARG A C 1
ATOM 718 O O . ARG A 1 93 ? 25.033 32.550 -32.394 1.00 50.88 93 ARG A O 1
ATOM 725 N N . MET A 1 94 ? 22.900 32.606 -33.033 1.00 51.34 94 MET A N 1
ATOM 726 C CA . MET A 1 94 ? 23.125 33.329 -34.287 1.00 51.34 94 MET A CA 1
ATOM 727 C C . MET A 1 94 ? 23.040 34.837 -34.027 1.00 51.34 94 MET A C 1
ATOM 729 O O . MET A 1 94 ? 22.274 35.561 -34.645 1.00 51.34 94 MET A O 1
ATOM 733 N N . PHE A 1 95 ? 23.840 35.310 -33.073 1.00 50.47 95 PHE A N 1
ATOM 734 C CA . PHE A 1 95 ? 24.197 36.722 -32.948 1.00 50.47 95 PHE A CA 1
ATOM 735 C C . PHE A 1 95 ? 25.722 36.848 -33.029 1.00 50.47 95 PHE A C 1
ATOM 737 O O . PHE A 1 95 ? 26.364 37.536 -32.244 1.00 50.47 95 PHE A O 1
ATOM 744 N N . SER A 1 96 ? 26.321 36.178 -34.015 1.00 47.59 96 SER A N 1
ATOM 745 C CA . SER A 1 96 ? 27.504 36.733 -34.664 1.00 47.59 96 SER A CA 1
ATOM 746 C C . SER A 1 96 ? 26.997 37.778 -35.646 1.00 47.59 96 SER A C 1
ATOM 748 O O . SER A 1 96 ? 26.757 37.494 -36.816 1.00 47.59 96 SER A O 1
ATOM 750 N N . VAL A 1 97 ? 26.774 38.990 -35.136 1.00 46.72 97 VAL A N 1
ATOM 751 C CA . VAL A 1 97 ? 26.693 40.181 -35.978 1.00 46.72 97 VAL A CA 1
ATOM 752 C C . VAL A 1 97 ? 28.043 40.284 -36.677 1.00 46.72 97 VAL A C 1
ATOM 754 O O . VAL A 1 97 ? 29.046 40.673 -36.083 1.00 46.72 97 VAL A O 1
ATOM 757 N N . PHE A 1 98 ? 28.074 39.866 -37.936 1.00 48.06 98 PHE A N 1
ATOM 758 C CA . PHE A 1 98 ? 29.108 40.258 -38.872 1.00 48.06 98 PHE A CA 1
ATOM 759 C C . PHE A 1 98 ? 28.949 41.771 -39.058 1.00 48.06 98 PHE A C 1
ATOM 761 O O . PHE A 1 98 ? 28.002 42.211 -39.703 1.00 48.06 98 PHE A O 1
ATOM 768 N N . ILE A 1 99 ? 29.808 42.572 -38.421 1.00 51.47 99 ILE A N 1
ATOM 769 C CA . ILE A 1 99 ? 29.990 43.980 -38.787 1.00 51.47 99 ILE A CA 1
ATOM 770 C C . ILE A 1 99 ? 30.957 43.972 -39.979 1.00 51.47 99 ILE A C 1
ATOM 772 O O . ILE A 1 99 ? 32.144 43.702 -39.775 1.00 51.47 99 ILE A O 1
ATOM 776 N N . PRO A 1 100 ? 30.509 44.236 -41.220 1.00 43.66 100 PRO A N 1
ATOM 777 C CA . PRO A 1 100 ? 31.433 44.467 -42.311 1.00 43.66 100 PRO A CA 1
ATOM 778 C C . PRO A 1 100 ? 31.968 45.892 -42.163 1.00 43.66 100 PRO A C 1
ATOM 780 O O . PRO A 1 100 ? 31.210 46.856 -42.252 1.00 43.66 100 PRO A O 1
ATOM 783 N N . GLY A 1 101 ? 33.271 46.035 -41.930 1.00 48.19 101 GLY A N 1
ATOM 784 C CA . GLY A 1 101 ? 33.932 47.335 -42.024 1.00 48.19 101 GLY A CA 1
ATOM 785 C C . GLY A 1 101 ? 34.888 47.644 -40.884 1.00 48.19 101 GLY A C 1
ATOM 786 O O . GLY A 1 101 ? 34.581 48.433 -39.995 1.00 48.19 101 GLY A O 1
ATOM 787 N N . ARG A 1 102 ? 36.104 47.109 -40.979 1.00 35.34 102 ARG A N 1
ATOM 788 C CA . ARG A 1 102 ? 37.293 47.875 -40.605 1.00 35.34 102 ARG A CA 1
ATOM 789 C C . ARG A 1 102 ? 38.446 47.481 -41.536 1.00 35.34 102 ARG A C 1
ATOM 791 O O . ARG A 1 102 ? 38.781 46.297 -41.566 1.00 35.34 102 ARG A O 1
ATOM 798 N N . PRO A 1 103 ? 39.005 48.407 -42.337 1.00 46.59 103 PRO A N 1
ATOM 799 C CA . PRO A 1 103 ? 40.301 48.179 -42.954 1.00 46.59 103 PRO A CA 1
ATOM 800 C C . PRO A 1 103 ? 41.381 48.230 -41.864 1.00 46.59 103 PRO A C 1
ATOM 802 O O . PRO A 1 103 ? 41.146 48.799 -40.796 1.00 46.59 103 PRO A O 1
ATOM 805 N N . GLN A 1 104 ? 42.489 47.550 -42.166 1.00 47.00 104 GLN A N 1
ATOM 806 C CA . GLN A 1 104 ? 43.601 47.179 -41.281 1.00 47.00 104 GLN A CA 1
ATOM 807 C C . GLN A 1 104 ? 44.033 48.245 -40.271 1.00 47.00 104 GLN A C 1
ATOM 809 O O . GLN A 1 104 ? 44.161 49.424 -40.669 1.00 47.00 104 GLN A O 1
#

Sequence (104 aa):
MPTMSSILKSVRVHMHFPEPQKQCSCHLNDPPPWTGEIHGLSQALLSETPIMKAFWWLVMVVCIMCGTVTTTLVILEYVDGPTATSTTIRLVRMFSVFIPGRPQ

Foldseek 3Di:
DDDPDDPPPPPPPDPPDPDPDPPDPVCPPDDPPCLVVDPLSCQLRVPPDPVSNVVSVVVVVVCVVVVVVVVVVVVVCVVVCPPPPPPDPPPPPPPPPPPPDDDD

Secondary structure (DSSP, 8-state):
----------------PPP-----GGGTTPPPGGGGTSTTHHHHHH-SSHHHHHHHHHHHHHHHHHHHHHHHHHHHHHHH------------------------

Radius of gyration: 35.56 Å; chains: 1; bounding box: 80×74×76 Å

Organism: NCBI:txid53326